Protein AF-A0A815VJC5-F1 (afdb_monomer_lite)

Secondary structure (DSSP, 8-state):
--------------------SS-TTHHHHHHHHHHHHHTHHHHHHHHH-GGGS-HHHHTTTSS-PPPP--SSTTPPPHHHHHHHHHHHHHHHHHHHHT--SHHHHHHHTS--

Foldseek 3Di:
DDDDDDDDDDDDDDDDDDDDPDDPPDVVVVVVVVLCVVLVVVLLCCLQPVVPPDPLQSPPHPDDHRDDPDPDPPDDDPSRVCSVVNNVVVVVVVCVVPPDPPVVVVVVPDDD

Radius of gyration: 31.13 Å; chains: 1; bounding box: 94×44×83 Å

pLDDT: mean 72.98, std 18.29, range [40.56, 97.75]

Organism: NCBI:txid433720

InterPro domains:
  IPR013284 Beta-catenin [PTHR45976] (31-112)

Structure (mmCIF, N/CA/C/O backbone):
data_AF-A0A815VJC5-F1
#
_entry.id   AF-A0A815VJC5-F1
#
loop_
_atom_site.group_PDB
_atom_site.id
_atom_site.type_symbol
_atom_site.label_atom_id
_atom_site.label_alt_id
_atom_site.label_comp_id
_atom_site.label_asym_id
_atom_site.label_entity_id
_atom_site.label_seq_id
_atom_site.pdbx_PDB_ins_code
_atom_site.Cartn_x
_atom_site.Cartn_y
_atom_site.Cartn_z
_atom_site.occupancy
_atom_site.B_iso_or_equiv
_atom_site.auth_seq_id
_atom_site.auth_comp_id
_atom_site.auth_asym_id
_atom_site.auth_atom_id
_atom_site.pdbx_PDB_model_num
ATOM 1 N N . MET A 1 1 ? 63.792 -26.373 -35.753 1.00 47.91 1 MET A N 1
ATOM 2 C CA . MET A 1 1 ? 62.964 -25.593 -36.697 1.00 47.91 1 MET A CA 1
ATOM 3 C C . MET A 1 1 ? 62.072 -26.577 -37.430 1.00 47.91 1 MET A C 1
ATOM 5 O O . MET A 1 1 ? 62.581 -27.315 -38.258 1.00 47.91 1 MET A O 1
ATOM 9 N N . SER A 1 2 ? 60.802 -26.684 -37.035 1.00 40.56 2 SER A N 1
ATOM 10 C CA . SER A 1 2 ? 59.856 -27.647 -37.611 1.00 40.56 2 SER A CA 1
ATOM 11 C C . SER A 1 2 ? 58.631 -26.877 -38.089 1.00 40.56 2 SER A C 1
ATOM 13 O O . SER A 1 2 ? 57.938 -26.261 -37.282 1.00 40.56 2 SER A O 1
ATOM 15 N N . THR A 1 3 ? 58.435 -26.842 -39.403 1.00 50.69 3 THR A N 1
ATOM 16 C CA . THR A 1 3 ? 57.371 -26.095 -40.076 1.00 50.69 3 THR A CA 1
ATOM 17 C C . THR A 1 3 ? 56.301 -27.086 -40.511 1.00 50.69 3 THR A C 1
ATOM 19 O O . THR A 1 3 ? 56.561 -27.901 -41.392 1.00 50.69 3 THR A O 1
ATOM 22 N N . THR A 1 4 ? 55.094 -26.992 -39.951 1.00 60.16 4 THR A N 1
ATOM 23 C CA . THR A 1 4 ? 53.922 -27.706 -40.480 1.00 60.16 4 THR A CA 1
ATOM 24 C C . THR A 1 4 ? 52.852 -26.693 -40.860 1.00 60.16 4 THR A C 1
ATOM 26 O O . THR A 1 4 ? 52.215 -26.069 -40.016 1.00 60.16 4 THR A O 1
ATOM 29 N N . ILE A 1 5 ? 52.693 -26.528 -42.171 1.00 53.06 5 ILE A N 1
ATOM 30 C CA . ILE A 1 5 ? 51.677 -25.714 -42.837 1.00 53.06 5 ILE A CA 1
ATOM 31 C C . ILE A 1 5 ? 50.360 -26.501 -42.809 1.00 53.06 5 ILE A C 1
ATOM 33 O O . ILE A 1 5 ? 50.290 -27.583 -43.385 1.00 53.06 5 ILE A O 1
ATOM 37 N N . THR A 1 6 ? 49.312 -25.965 -42.177 1.00 61.50 6 THR A N 1
ATOM 38 C CA . THR A 1 6 ? 47.949 -26.521 -42.274 1.00 61.50 6 THR A CA 1
ATOM 39 C C . THR A 1 6 ? 47.100 -25.621 -43.166 1.00 61.50 6 THR A C 1
ATOM 41 O O . THR A 1 6 ? 46.887 -24.446 -42.875 1.00 61.50 6 THR A O 1
ATOM 44 N N . SER A 1 7 ? 46.671 -26.183 -44.295 1.00 49.50 7 SER A N 1
ATOM 45 C CA . SER A 1 7 ? 45.954 -25.510 -45.375 1.00 49.50 7 SER A CA 1
ATOM 46 C C . SER A 1 7 ? 44.436 -25.499 -45.150 1.00 49.50 7 SER A C 1
ATOM 48 O O . SER A 1 7 ? 43.852 -26.486 -44.715 1.00 49.50 7 SER A O 1
ATOM 50 N N . ARG A 1 8 ? 43.839 -24.348 -45.484 1.00 54.75 8 ARG A N 1
ATOM 51 C CA . ARG A 1 8 ? 42.437 -24.020 -45.813 1.00 54.75 8 ARG A CA 1
ATOM 52 C C . ARG A 1 8 ? 41.367 -25.123 -45.714 1.00 54.75 8 ARG A C 1
ATOM 54 O O . ARG A 1 8 ? 41.370 -26.082 -46.480 1.00 54.75 8 ARG A O 1
ATOM 61 N N . ARG A 1 9 ? 40.298 -24.808 -44.971 1.00 58.41 9 ARG A N 1
ATOM 62 C CA . ARG A 1 9 ? 38.928 -25.274 -45.242 1.00 58.41 9 ARG A CA 1
ATOM 63 C C . ARG A 1 9 ? 37.974 -24.079 -45.200 1.00 58.41 9 ARG A C 1
ATOM 65 O O . ARG A 1 9 ? 37.626 -23.603 -44.127 1.00 58.41 9 ARG A O 1
ATOM 72 N N . ALA A 1 10 ? 37.578 -23.589 -46.374 1.00 55.09 10 ALA A N 1
ATOM 73 C CA . ALA A 1 10 ? 36.406 -22.732 -46.513 1.00 55.09 10 ALA A CA 1
ATOM 74 C C . ALA A 1 10 ? 35.177 -23.644 -46.451 1.00 55.09 10 ALA A C 1
ATOM 76 O O . ALA A 1 10 ? 35.024 -24.536 -47.286 1.00 55.09 10 ALA A O 1
ATOM 77 N N . HIS A 1 11 ? 34.356 -23.470 -45.419 1.00 45.22 11 HIS A N 1
ATOM 78 C CA . HIS A 1 11 ? 33.096 -24.185 -45.252 1.00 45.22 11 HIS A CA 1
ATOM 79 C C . HIS A 1 11 ? 31.968 -23.175 -45.411 1.00 45.22 11 HIS A C 1
ATOM 81 O O . HIS A 1 11 ? 31.911 -22.179 -44.693 1.00 45.22 11 HIS A O 1
ATOM 87 N N . ALA A 1 12 ? 31.128 -23.414 -46.412 1.00 56.94 12 ALA A N 1
ATOM 88 C CA . ALA A 1 12 ? 29.950 -22.623 -46.699 1.00 56.94 12 ALA A CA 1
ATOM 89 C C . ALA A 1 12 ? 28.874 -22.899 -45.632 1.00 56.94 12 ALA A C 1
ATOM 91 O O . ALA A 1 12 ? 28.336 -24.002 -45.528 1.00 56.94 12 ALA A O 1
ATOM 92 N N . HIS A 1 13 ? 28.552 -21.873 -44.854 1.00 45.62 13 HIS A N 1
ATOM 93 C CA . HIS A 1 13 ? 27.281 -21.697 -44.151 1.00 45.62 13 HIS A CA 1
ATOM 94 C C . HIS A 1 13 ? 26.662 -20.428 -44.754 1.00 45.62 13 HIS A C 1
ATOM 96 O O . HIS A 1 13 ? 27.372 -19.448 -44.943 1.00 45.62 13 HIS A O 1
ATOM 102 N N . GLY A 1 14 ? 25.409 -20.386 -45.196 1.00 42.31 14 GLY A N 1
ATOM 103 C CA . GLY A 1 14 ? 24.231 -21.043 -44.641 1.00 42.31 14 GLY A CA 1
ATOM 104 C C . GLY A 1 14 ? 23.365 -19.965 -43.981 1.00 42.31 14 GLY A C 1
ATOM 105 O O . GLY A 1 14 ? 23.874 -19.204 -43.169 1.00 42.31 14 GLY A O 1
ATOM 106 N N . GLY A 1 15 ? 22.075 -19.924 -44.326 1.00 42.34 15 GLY A N 1
ATOM 107 C CA . GLY A 1 15 ? 21.061 -19.049 -43.716 1.00 42.34 15 GLY A CA 1
ATOM 108 C C . GLY A 1 15 ? 20.749 -17.839 -44.595 1.00 42.34 15 GLY A C 1
ATOM 109 O O . GLY A 1 15 ? 21.643 -17.080 -44.937 1.00 42.34 15 GLY A O 1
ATOM 110 N N . GLY A 1 16 ? 19.532 -17.672 -45.112 1.00 42.19 16 GLY A N 1
ATOM 111 C CA . GLY A 1 16 ? 18.271 -17.623 -44.359 1.00 42.19 16 GLY A CA 1
ATOM 112 C C . GLY A 1 16 ? 17.930 -16.132 -44.238 1.00 42.19 16 GLY A C 1
ATOM 113 O O . GLY A 1 16 ? 18.734 -15.371 -43.730 1.00 42.19 16 GLY A O 1
ATOM 114 N N . GLY A 1 17 ? 16.874 -15.601 -44.844 1.00 43.59 17 GLY A N 1
ATOM 115 C CA . GLY A 1 17 ? 15.500 -16.056 -44.720 1.00 43.59 17 GLY A CA 1
ATOM 116 C C . GLY A 1 17 ? 14.813 -15.180 -43.671 1.00 43.59 17 GLY A C 1
ATOM 117 O O . GLY A 1 17 ? 15.236 -15.177 -42.525 1.00 43.59 17 GLY A O 1
ATOM 118 N N . GLY A 1 18 ? 13.744 -14.491 -44.074 1.00 47.00 18 GLY A N 1
ATOM 119 C CA . GLY A 1 18 ? 12.713 -13.994 -43.161 1.00 47.00 18 GLY A CA 1
ATOM 120 C C . GLY A 1 18 ? 12.928 -12.583 -42.619 1.00 47.00 18 GLY A C 1
ATOM 121 O O . GLY A 1 18 ? 13.865 -12.321 -41.876 1.00 47.00 18 GLY A O 1
ATOM 122 N N . GLY A 1 19 ? 12.009 -11.685 -42.976 1.00 55.78 19 GLY A N 1
ATOM 123 C CA . GLY A 1 19 ? 11.901 -10.360 -42.378 1.00 55.78 19 GLY A CA 1
ATOM 124 C C . GLY A 1 19 ? 11.559 -10.412 -40.889 1.00 55.78 19 GLY A C 1
ATOM 125 O O . GLY A 1 19 ? 10.873 -11.319 -40.417 1.00 55.78 19 GLY A O 1
ATOM 126 N N . CYS A 1 20 ? 12.022 -9.408 -40.153 1.00 56.38 20 CYS A N 1
ATOM 127 C CA . CYS A 1 20 ? 11.703 -9.228 -38.743 1.00 56.38 20 CYS A CA 1
ATOM 128 C C . CYS A 1 20 ? 11.733 -7.743 -38.346 1.00 56.38 20 CYS A C 1
ATOM 130 O O . CYS A 1 20 ? 12.419 -7.357 -37.411 1.00 56.38 20 CYS A O 1
ATOM 132 N N . ASP A 1 21 ? 10.924 -6.913 -39.007 1.00 55.66 21 ASP A N 1
ATOM 133 C CA . ASP A 1 21 ? 10.736 -5.495 -38.642 1.00 55.66 21 ASP A CA 1
ATOM 134 C C . ASP A 1 21 ? 9.587 -5.255 -37.629 1.00 55.66 21 ASP A C 1
ATOM 136 O O . ASP A 1 21 ? 9.037 -4.161 -37.556 1.00 55.66 21 ASP A O 1
ATOM 140 N N . GLY A 1 22 ? 9.186 -6.258 -36.830 1.00 53.31 22 GLY A N 1
ATOM 141 C CA . GLY A 1 22 ? 7.990 -6.149 -35.967 1.00 53.31 22 GLY A CA 1
ATOM 142 C C . GLY A 1 22 ? 8.083 -6.641 -34.518 1.00 53.31 22 GLY A C 1
ATOM 143 O O . GLY A 1 22 ? 7.207 -6.315 -33.724 1.00 53.31 22 GLY A O 1
ATOM 144 N N . TYR A 1 23 ? 9.113 -7.398 -34.127 1.00 57.25 23 TYR A N 1
ATOM 145 C CA . TYR A 1 23 ? 9.105 -8.127 -32.841 1.00 57.25 23 TYR A CA 1
ATOM 146 C C . TYR A 1 23 ? 9.879 -7.453 -31.698 1.00 57.25 23 TYR A C 1
ATOM 148 O O . TYR A 1 23 ? 9.858 -7.933 -30.571 1.00 57.25 23 TYR A O 1
ATOM 156 N N . LEU A 1 24 ? 10.510 -6.299 -31.937 1.00 58.16 24 LEU A N 1
ATOM 157 C CA . LEU A 1 24 ? 11.302 -5.589 -30.921 1.00 58.16 24 LEU A CA 1
ATOM 158 C C . LEU A 1 24 ? 10.469 -4.991 -29.767 1.00 58.16 24 LEU A C 1
ATOM 160 O O . LEU A 1 24 ? 11.048 -4.563 -28.773 1.00 58.16 24 LEU A O 1
ATOM 164 N N . GLY A 1 25 ? 9.135 -4.958 -29.856 1.00 65.50 25 GLY A N 1
ATOM 165 C CA . GLY A 1 25 ? 8.279 -4.337 -28.837 1.00 65.50 25 GLY A CA 1
ATOM 166 C C . GLY A 1 25 ? 7.731 -5.288 -27.771 1.00 65.50 25 GLY A C 1
ATOM 167 O O . GLY A 1 25 ? 7.613 -4.901 -26.613 1.00 65.50 25 GLY A O 1
ATOM 168 N N . GLN A 1 26 ? 7.3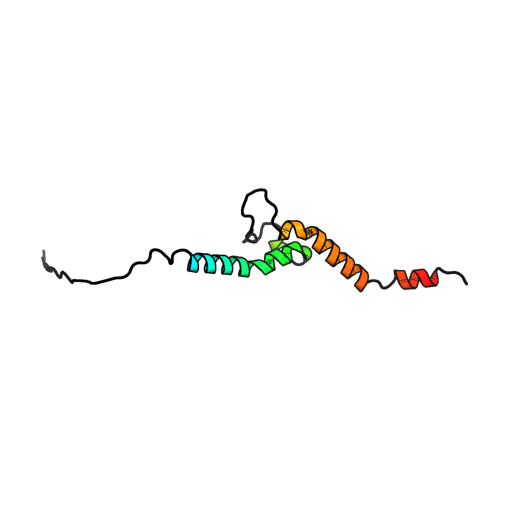86 -6.524 -28.130 1.00 76.88 26 GLN A N 1
ATOM 169 C CA . GLN A 1 26 ? 6.505 -7.332 -27.282 1.00 76.88 26 GLN A CA 1
ATOM 170 C C . GLN A 1 26 ? 7.233 -7.981 -26.100 1.00 76.88 26 GLN A C 1
ATOM 172 O O . GLN A 1 26 ? 6.775 -7.859 -24.965 1.00 76.88 26 GLN A O 1
ATOM 177 N N . ASP A 1 27 ? 8.408 -8.564 -26.338 1.00 81.31 27 ASP A N 1
ATOM 178 C CA . ASP A 1 27 ? 9.206 -9.196 -25.279 1.00 81.31 27 ASP A CA 1
ATOM 179 C C . ASP A 1 27 ? 9.736 -8.170 -24.262 1.00 81.31 27 ASP A C 1
ATOM 181 O O . ASP A 1 27 ? 9.780 -8.428 -23.058 1.00 81.31 27 ASP A O 1
ATOM 185 N N . GLN A 1 28 ? 10.082 -6.961 -24.724 1.00 83.31 28 GLN A N 1
ATOM 186 C CA . GLN A 1 28 ? 10.516 -5.870 -23.844 1.00 83.31 28 GLN A CA 1
ATOM 187 C C . GLN A 1 28 ? 9.370 -5.351 -22.963 1.00 83.31 28 GLN A C 1
ATOM 189 O O . GLN A 1 28 ? 9.576 -5.089 -21.775 1.00 83.31 28 GLN A O 1
ATOM 194 N N . ILE A 1 29 ? 8.158 -5.236 -23.516 1.00 85.69 29 ILE A N 1
ATOM 195 C CA . ILE A 1 29 ? 6.960 -4.845 -22.759 1.00 85.69 29 ILE A CA 1
ATOM 196 C C . ILE A 1 29 ? 6.613 -5.908 -21.711 1.00 85.69 29 ILE A C 1
ATOM 198 O O . ILE A 1 29 ? 6.302 -5.559 -20.571 1.00 85.69 29 ILE A O 1
ATOM 202 N N . GLU A 1 30 ? 6.691 -7.191 -22.065 1.00 89.75 30 GLU A N 1
ATOM 203 C CA . GLU A 1 30 ? 6.423 -8.287 -21.130 1.00 89.75 30 GLU A CA 1
ATOM 204 C C . GLU A 1 30 ? 7.431 -8.287 -19.971 1.00 89.75 30 GLU A C 1
ATOM 206 O O . GLU A 1 30 ? 7.044 -8.316 -18.802 1.00 89.75 30 GLU A O 1
ATOM 211 N N . SER A 1 31 ? 8.724 -8.128 -20.274 1.00 88.12 31 SER A N 1
ATOM 212 C CA . SER A 1 31 ? 9.774 -8.021 -19.255 1.00 88.12 31 SER A CA 1
ATOM 213 C C . SER A 1 31 ? 9.564 -6.824 -18.318 1.00 88.12 31 SER A C 1
ATOM 215 O O . SER A 1 31 ? 9.722 -6.948 -17.100 1.00 88.12 31 SER A O 1
ATOM 217 N N . ALA A 1 32 ? 9.189 -5.660 -18.859 1.00 86.12 32 ALA A N 1
ATOM 218 C CA . ALA A 1 32 ? 8.911 -4.472 -18.054 1.00 86.12 32 ALA A CA 1
ATOM 219 C C . ALA A 1 32 ? 7.685 -4.675 -17.146 1.00 86.12 32 ALA A C 1
ATOM 221 O O . ALA A 1 32 ? 7.722 -4.344 -15.957 1.00 86.12 32 ALA A O 1
ATOM 222 N N . ASN A 1 33 ? 6.614 -5.278 -17.670 1.00 88.62 33 ASN A N 1
ATOM 223 C CA . ASN A 1 33 ? 5.431 -5.622 -16.883 1.00 88.62 33 ASN A CA 1
ATOM 224 C C . ASN A 1 33 ? 5.754 -6.618 -15.765 1.00 88.62 33 ASN A C 1
ATOM 226 O O . ASN A 1 33 ? 5.295 -6.432 -14.634 1.00 88.62 33 ASN A O 1
ATOM 230 N N . ALA A 1 34 ? 6.579 -7.630 -16.040 1.00 90.25 34 ALA A N 1
ATOM 231 C CA . ALA A 1 34 ? 7.023 -8.593 -15.038 1.00 90.25 34 ALA A CA 1
ATOM 232 C C . ALA A 1 34 ? 7.763 -7.904 -13.874 1.00 90.25 34 ALA A C 1
ATOM 234 O O . ALA A 1 34 ? 7.460 -8.168 -12.707 1.00 90.25 34 ALA A O 1
ATOM 235 N N . GLN A 1 35 ? 8.656 -6.952 -14.170 1.00 88.25 35 GLN A N 1
ATOM 236 C CA . GLN A 1 35 ? 9.371 -6.166 -13.157 1.00 88.25 35 GLN A CA 1
ATOM 237 C C . GLN A 1 35 ? 8.439 -5.244 -12.348 1.00 88.25 35 GLN A C 1
ATOM 239 O O . GLN A 1 35 ? 8.590 -5.085 -11.131 1.00 88.25 35 GLN A O 1
ATOM 244 N N . LEU A 1 36 ? 7.447 -4.629 -12.996 1.00 89.00 36 LEU A N 1
ATOM 245 C CA . LEU A 1 36 ? 6.462 -3.801 -12.300 1.00 89.00 36 LEU A CA 1
ATOM 246 C C . LEU A 1 36 ? 5.554 -4.635 -11.399 1.00 89.00 36 LEU A C 1
ATOM 248 O O . LEU A 1 36 ? 5.208 -4.190 -10.302 1.00 89.00 36 LEU A O 1
ATOM 252 N N . ASN A 1 37 ? 5.180 -5.833 -11.839 1.00 91.38 37 ASN A N 1
ATOM 253 C CA . ASN A 1 37 ? 4.351 -6.746 -11.066 1.00 91.38 37 ASN A CA 1
ATOM 254 C C . ASN A 1 37 ? 5.096 -7.299 -9.852 1.00 91.38 37 ASN A C 1
ATOM 256 O O . ASN A 1 37 ? 4.524 -7.292 -8.761 1.00 91.38 37 ASN A O 1
ATOM 260 N N . SER A 1 38 ? 6.369 -7.677 -10.000 1.00 92.31 38 SER A N 1
ATOM 261 C CA . SER A 1 38 ? 7.174 -8.206 -8.889 1.00 92.31 38 SER A CA 1
ATOM 262 C C . SER A 1 38 ? 7.323 -7.210 -7.731 1.00 92.31 38 SER A C 1
ATOM 264 O O . SER A 1 38 ? 7.366 -7.602 -6.569 1.00 92.31 38 SER A O 1
ATOM 266 N N . THR A 1 39 ? 7.311 -5.909 -8.032 1.00 90.38 39 THR A N 1
ATOM 267 C CA . THR A 1 39 ? 7.498 -4.816 -7.057 1.00 90.38 39 THR A CA 1
ATOM 268 C C . THR A 1 39 ? 6.191 -4.113 -6.660 1.00 90.38 39 THR A C 1
ATOM 270 O O . THR A 1 39 ? 6.187 -3.204 -5.827 1.00 90.38 39 THR A O 1
ATOM 273 N N . ARG A 1 40 ? 5.045 -4.530 -7.219 1.00 91.94 40 ARG A N 1
ATOM 274 C CA . ARG A 1 40 ? 3.732 -3.907 -6.967 1.00 91.94 40 ARG A CA 1
ATOM 275 C C . ARG A 1 40 ? 3.323 -3.999 -5.501 1.00 91.94 40 ARG A C 1
ATOM 277 O O . ARG A 1 40 ? 2.917 -2.996 -4.922 1.00 91.94 40 ARG A O 1
ATOM 284 N N . ALA A 1 41 ? 3.441 -5.186 -4.909 1.00 90.44 41 ALA A N 1
ATOM 285 C CA . ALA A 1 41 ? 3.055 -5.415 -3.519 1.00 90.44 41 ALA A CA 1
ATOM 286 C C . ALA A 1 41 ? 3.896 -4.574 -2.549 1.00 90.44 41 ALA A C 1
ATOM 288 O O . ALA A 1 41 ? 3.348 -4.007 -1.610 1.00 90.44 41 ALA A O 1
ATOM 289 N N . GLN A 1 42 ? 5.199 -4.435 -2.817 1.00 89.81 42 GLN A N 1
ATOM 290 C CA . GLN A 1 42 ? 6.098 -3.587 -2.030 1.00 89.81 42 GLN A CA 1
ATOM 291 C C . GLN A 1 42 ? 5.667 -2.118 -2.089 1.00 89.81 42 GLN A C 1
ATOM 293 O O . GLN A 1 42 ? 5.527 -1.489 -1.044 1.00 89.81 42 GLN A O 1
ATOM 298 N N . ARG A 1 43 ? 5.363 -1.593 -3.288 1.00 89.19 43 ARG A N 1
ATOM 299 C CA . ARG A 1 43 ? 4.859 -0.216 -3.451 1.00 89.19 43 ARG A CA 1
ATOM 300 C C . ARG A 1 43 ? 3.541 0.027 -2.719 1.00 89.19 43 ARG A C 1
ATOM 302 O O . ARG A 1 43 ? 3.393 1.056 -2.073 1.00 89.19 43 ARG A O 1
ATOM 309 N N . ILE A 1 44 ? 2.587 -0.899 -2.832 1.00 90.62 44 ILE A N 1
ATOM 310 C CA . ILE A 1 44 ? 1.276 -0.765 -2.176 1.00 90.62 44 ILE A CA 1
ATOM 311 C C . ILE A 1 44 ? 1.433 -0.848 -0.656 1.00 90.62 44 ILE A C 1
ATOM 313 O O . ILE A 1 44 ? 0.856 -0.036 0.064 1.00 90.62 44 ILE A O 1
ATOM 317 N N . ARG A 1 45 ? 2.242 -1.794 -0.164 1.00 89.44 45 ARG A N 1
ATOM 318 C CA . ARG A 1 45 ? 2.503 -1.953 1.269 1.00 89.44 45 ARG A CA 1
ATOM 319 C C . ARG A 1 45 ? 3.154 -0.708 1.858 1.00 89.44 45 ARG A C 1
ATOM 321 O O . ARG A 1 45 ? 2.649 -0.214 2.852 1.00 89.44 45 ARG A O 1
ATOM 328 N N . ALA A 1 46 ? 4.188 -0.169 1.214 1.00 85.88 46 ALA A N 1
ATOM 329 C CA . ALA A 1 46 ? 4.854 1.048 1.673 1.00 85.88 46 ALA A CA 1
ATOM 330 C C . ALA A 1 46 ? 3.914 2.271 1.717 1.00 85.88 46 ALA A C 1
ATOM 332 O O . ALA A 1 46 ? 4.141 3.185 2.501 1.00 85.88 46 ALA A O 1
ATOM 333 N N . ALA A 1 47 ? 2.857 2.293 0.893 1.00 88.31 47 ALA A N 1
ATOM 334 C CA . ALA A 1 47 ? 1.870 3.370 0.900 1.00 88.31 47 ALA A CA 1
ATOM 335 C C . ALA A 1 47 ? 0.819 3.223 2.017 1.00 88.31 47 ALA A C 1
ATOM 337 O O . ALA A 1 47 ? 0.507 4.196 2.693 1.00 88.31 47 ALA A O 1
ATOM 338 N N . ILE A 1 48 ? 0.266 2.024 2.222 1.00 89.12 48 ILE A N 1
ATOM 339 C CA . ILE A 1 48 ? -0.857 1.815 3.161 1.00 89.12 48 ILE A CA 1
ATOM 340 C C . ILE A 1 48 ? -0.370 1.463 4.575 1.00 89.12 48 ILE A C 1
ATOM 342 O O . ILE A 1 48 ? -1.000 1.827 5.566 1.00 89.12 48 ILE A O 1
ATOM 346 N N . PHE A 1 49 ? 0.751 0.752 4.664 1.00 88.69 49 PHE A N 1
ATOM 347 C CA . PHE A 1 49 ? 1.286 0.154 5.884 1.00 88.69 49 PHE A CA 1
ATOM 348 C C . PHE A 1 49 ? 2.773 0.498 6.059 1.00 88.69 49 PHE A C 1
ATOM 350 O O . PHE A 1 49 ? 3.613 -0.411 6.071 1.00 88.69 49 PHE A O 1
ATOM 357 N N . PRO A 1 50 ? 3.124 1.794 6.160 1.00 81.25 50 PRO A N 1
ATOM 358 C CA . PRO A 1 50 ? 4.513 2.217 6.316 1.00 81.25 50 PRO A CA 1
ATOM 359 C C . PRO A 1 50 ? 5.191 1.551 7.523 1.00 81.25 50 PRO A C 1
ATOM 361 O O . PRO A 1 50 ? 6.374 1.230 7.438 1.00 81.25 50 PRO A O 1
ATOM 364 N N . GLU A 1 51 ? 4.434 1.253 8.584 1.00 80.88 51 GLU A N 1
ATOM 365 C CA . GLU A 1 51 ? 4.912 0.609 9.813 1.00 80.88 51 GLU A CA 1
ATOM 366 C C . GLU A 1 51 ? 5.210 -0.899 9.693 1.00 80.88 51 GLU A C 1
ATOM 368 O O . GLU A 1 51 ? 5.809 -1.475 10.594 1.00 80.88 51 GLU A O 1
ATOM 373 N N . ILE A 1 52 ? 4.784 -1.555 8.606 1.00 74.06 52 ILE A N 1
ATOM 374 C CA . ILE A 1 52 ? 5.015 -2.998 8.356 1.00 74.06 52 ILE A CA 1
ATOM 375 C C . ILE A 1 52 ? 6.149 -3.198 7.340 1.00 74.06 52 ILE A C 1
ATOM 377 O O . ILE A 1 52 ? 6.603 -4.312 7.070 1.00 74.06 52 ILE A O 1
ATOM 381 N N . THR A 1 53 ? 6.604 -2.115 6.720 1.00 64.69 53 THR A N 1
ATOM 382 C CA . THR A 1 53 ? 7.842 -2.121 5.956 1.00 64.69 53 THR A CA 1
ATOM 383 C C . THR A 1 53 ? 8.991 -2.082 6.952 1.00 64.69 53 THR A C 1
ATOM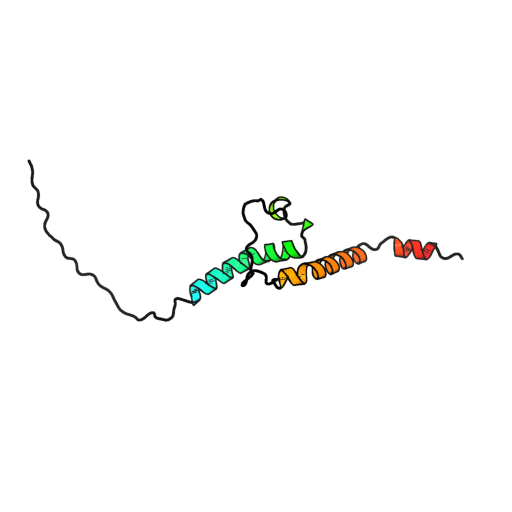 385 O O . THR A 1 53 ? 9.132 -1.072 7.631 1.00 64.69 53 THR A O 1
ATOM 388 N N . ASP A 1 54 ? 9.782 -3.167 7.008 1.00 59.19 54 ASP A N 1
ATOM 389 C CA . ASP A 1 54 ? 11.214 -3.161 7.346 1.00 59.19 54 ASP A CA 1
ATOM 390 C C . ASP A 1 54 ? 11.736 -1.774 7.737 1.00 59.19 54 ASP A C 1
ATOM 392 O O . ASP A 1 54 ? 11.857 -0.989 6.810 1.00 59.19 54 ASP A O 1
ATOM 396 N N . ASP A 1 55 ? 12.117 -1.438 8.979 1.00 53.00 55 ASP A N 1
ATOM 397 C CA . ASP A 1 55 ? 12.886 -0.190 9.265 1.00 53.00 55 ASP A CA 1
ATOM 398 C C . ASP A 1 55 ? 14.147 -0.066 8.374 1.00 53.00 55 ASP A C 1
ATOM 400 O O . ASP A 1 55 ? 14.702 1.004 8.123 1.00 53.00 55 ASP A O 1
ATOM 404 N N . ASN A 1 56 ? 14.549 -1.216 7.838 1.00 47.00 56 ASN A N 1
ATOM 405 C CA . ASN A 1 56 ? 15.510 -1.468 6.779 1.00 47.00 56 ASN A CA 1
ATOM 406 C C . ASN A 1 56 ? 15.104 -0.850 5.405 1.00 47.00 56 ASN A C 1
ATOM 408 O O . ASN A 1 56 ? 15.908 -0.244 4.702 1.00 47.00 56 ASN A O 1
ATOM 412 N N . ILE A 1 57 ? 13.829 -0.995 5.043 1.00 49.56 57 ILE A N 1
ATOM 413 C CA . ILE A 1 57 ? 13.170 -0.622 3.781 1.00 49.56 57 ILE A CA 1
ATOM 414 C C . ILE A 1 57 ? 12.529 0.778 3.864 1.00 49.56 57 ILE A C 1
ATOM 416 O O . ILE A 1 57 ? 12.452 1.479 2.853 1.00 49.56 57 ILE A O 1
ATOM 420 N N . SER A 1 58 ? 12.046 1.181 5.043 1.00 44.62 58 SER A N 1
ATOM 421 C CA . SER A 1 58 ? 11.341 2.448 5.286 1.00 44.62 58 SER A CA 1
ATOM 422 C C . SER A 1 58 ? 12.285 3.621 5.553 1.00 44.62 58 SER A C 1
ATOM 424 O O . SER A 1 58 ? 11.943 4.753 5.207 1.00 44.62 58 SER A O 1
ATOM 426 N N . ASN A 1 59 ? 13.507 3.374 6.035 1.00 43.84 59 ASN A N 1
ATOM 427 C CA . ASN A 1 59 ? 14.610 4.302 5.822 1.00 43.84 59 ASN A CA 1
ATOM 428 C C . ASN A 1 59 ? 15.350 3.872 4.556 1.00 43.84 59 ASN A C 1
ATOM 430 O O . ASN A 1 59 ? 15.643 2.700 4.373 1.00 43.84 59 ASN A O 1
ATOM 434 N N . CYS A 1 60 ? 15.634 4.815 3.668 1.00 50.94 60 CYS A N 1
ATOM 435 C CA . CYS A 1 60 ? 16.220 4.645 2.334 1.00 50.94 60 CYS A CA 1
ATOM 436 C C . CYS A 1 60 ? 17.653 4.039 2.325 1.00 50.94 60 CYS A C 1
ATOM 438 O O . CYS A 1 60 ? 18.533 4.549 1.634 1.00 50.94 60 CYS A O 1
ATOM 440 N N . LEU A 1 61 ? 17.953 3.012 3.126 1.00 44.97 61 LEU A N 1
ATOM 441 C CA . LEU A 1 61 ? 19.313 2.561 3.411 1.00 44.97 61 LEU A CA 1
ATOM 442 C C . LEU A 1 61 ? 19.488 1.048 3.594 1.00 44.97 61 LEU A C 1
ATOM 444 O O . LEU A 1 61 ? 20.601 0.649 3.934 1.00 44.97 61 LEU A O 1
ATOM 448 N N . THR A 1 62 ? 18.515 0.189 3.253 1.00 43.19 62 THR A N 1
ATOM 449 C CA . THR A 1 62 ? 18.849 -1.207 2.904 1.00 43.19 62 THR A CA 1
ATOM 450 C C . THR A 1 62 ? 18.596 -1.553 1.460 1.00 43.19 62 THR A C 1
ATOM 452 O O . THR A 1 62 ? 17.516 -1.959 1.038 1.00 43.19 62 THR A O 1
ATOM 455 N N . SER A 1 63 ? 19.702 -1.413 0.738 1.00 49.91 63 SER A N 1
ATOM 456 C CA . SER A 1 63 ? 20.211 -2.255 -0.344 1.00 49.91 63 SER A CA 1
ATOM 457 C C . SER A 1 63 ? 19.387 -2.410 -1.623 1.00 49.91 63 SER A C 1
ATOM 459 O O . SER A 1 63 ? 19.969 -2.782 -2.639 1.00 49.91 63 SER A O 1
ATOM 461 N N . SER A 1 64 ? 18.101 -2.060 -1.659 1.00 54.78 64 SER A N 1
ATOM 462 C CA . SER A 1 64 ? 17.406 -1.816 -2.923 1.00 54.78 64 SER A CA 1
ATOM 463 C C . SER A 1 64 ? 16.213 -0.872 -2.729 1.00 54.78 64 SER A C 1
ATOM 465 O O . SER A 1 64 ? 15.228 -1.263 -2.101 1.00 54.78 64 SER A O 1
ATOM 467 N N . PRO A 1 65 ? 16.270 0.373 -3.237 1.00 65.62 65 PRO A N 1
ATOM 468 C CA . PRO A 1 65 ? 15.116 1.263 -3.209 1.00 65.62 65 PRO A CA 1
ATOM 469 C C . PRO A 1 65 ? 13.955 0.615 -3.968 1.00 65.62 65 PRO A C 1
ATOM 471 O O . PRO A 1 65 ? 14.156 0.062 -5.052 1.00 65.62 65 PRO A O 1
ATOM 474 N N . ILE A 1 66 ? 12.737 0.697 -3.421 1.00 74.94 66 ILE A N 1
ATOM 475 C CA . ILE A 1 66 ? 11.539 0.225 -4.124 1.00 74.94 66 ILE A CA 1
ATOM 476 C C . ILE A 1 66 ? 11.487 0.941 -5.485 1.00 74.94 66 ILE A C 1
ATOM 478 O O . ILE A 1 66 ? 11.441 2.175 -5.514 1.00 74.94 66 ILE A O 1
ATOM 482 N N . PRO A 1 67 ? 11.480 0.209 -6.615 1.00 79.81 67 PRO A N 1
ATOM 483 C CA . PRO A 1 67 ? 11.484 0.823 -7.934 1.00 79.81 67 PRO A CA 1
ATOM 484 C C . PRO A 1 67 ? 10.291 1.761 -8.113 1.00 79.81 67 PRO A C 1
ATOM 486 O O . PRO A 1 67 ? 9.127 1.355 -7.972 1.00 79.81 67 PRO A O 1
ATOM 489 N N . THR A 1 68 ? 10.590 3.022 -8.426 1.00 80.81 68 THR A N 1
ATOM 490 C CA . THR A 1 68 ? 9.575 4.037 -8.708 1.00 80.81 68 THR A CA 1
ATOM 491 C C . THR A 1 68 ? 8.915 3.782 -10.060 1.00 80.81 68 THR A C 1
ATOM 493 O O . THR A 1 68 ? 9.532 3.288 -10.998 1.00 80.81 68 THR A O 1
ATOM 496 N N . THR A 1 69 ? 7.636 4.141 -10.154 1.00 87.69 69 THR A N 1
ATOM 497 C CA . THR A 1 69 ? 6.862 4.133 -11.410 1.00 87.69 69 THR A CA 1
ATOM 498 C C . THR A 1 69 ? 6.672 5.540 -11.970 1.00 87.69 69 THR A C 1
ATOM 500 O O . THR A 1 69 ? 5.857 5.762 -12.863 1.00 87.69 69 THR A O 1
ATOM 503 N N . GLN A 1 70 ? 7.399 6.515 -11.423 1.00 86.38 70 GLN A N 1
ATOM 504 C CA . GLN A 1 70 ? 7.350 7.893 -11.879 1.00 86.38 70 GLN A CA 1
ATOM 505 C C . GLN A 1 70 ? 7.941 7.996 -13.289 1.00 86.38 70 GLN A C 1
ATOM 507 O O . GLN A 1 70 ? 9.118 7.726 -13.503 1.00 86.38 70 GLN A O 1
ATOM 512 N N . TYR A 1 71 ? 7.109 8.411 -14.242 1.00 84.44 71 TYR A N 1
ATOM 513 C CA . TYR A 1 71 ? 7.517 8.617 -15.631 1.00 84.44 71 TYR A CA 1
ATOM 514 C C . TYR A 1 71 ? 8.263 9.945 -15.835 1.00 84.44 71 TYR A C 1
ATOM 516 O O . TYR A 1 71 ? 9.256 9.999 -16.552 1.00 84.44 71 TYR A O 1
ATOM 524 N N . LEU A 1 72 ? 7.798 11.018 -15.185 1.00 87.56 72 LEU A N 1
ATOM 525 C CA . LEU A 1 72 ? 8.390 12.353 -15.261 1.00 87.56 72 LEU A CA 1
ATOM 526 C C . LEU A 1 72 ? 8.790 12.825 -13.866 1.00 87.56 72 LEU A C 1
ATOM 528 O O . LEU A 1 72 ? 7.975 12.79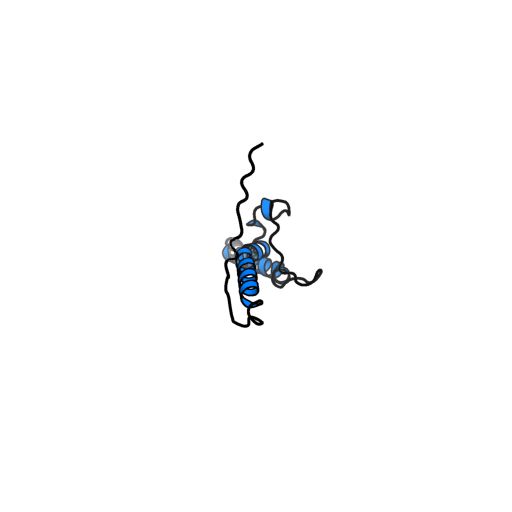0 -12.941 1.00 87.56 72 LEU A O 1
ATOM 532 N N . ASN A 1 73 ? 10.027 13.300 -13.727 1.00 83.12 73 ASN A N 1
ATOM 533 C CA . ASN A 1 73 ? 10.525 13.805 -12.454 1.00 83.12 73 ASN A CA 1
ATOM 534 C C . ASN A 1 73 ? 9.642 14.965 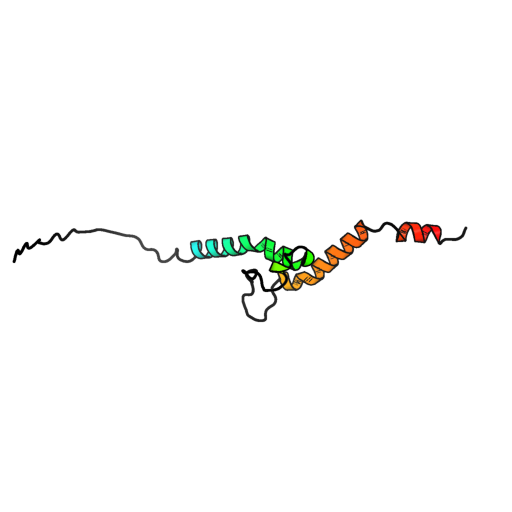-11.950 1.00 83.12 73 ASN A C 1
ATOM 536 O O . ASN A 1 73 ? 9.264 15.851 -12.716 1.00 83.12 73 ASN A O 1
ATOM 540 N N . GLY A 1 74 ? 9.271 14.929 -10.671 1.00 84.19 74 GLY A N 1
ATOM 541 C CA . GLY A 1 74 ? 8.353 15.895 -10.052 1.00 84.19 74 GLY A CA 1
ATOM 542 C C . GLY A 1 74 ? 6.854 15.593 -10.209 1.00 84.19 74 GLY A C 1
ATOM 543 O O . GLY A 1 74 ? 6.045 16.263 -9.572 1.00 84.19 74 GLY A O 1
ATOM 544 N N . GLN A 1 75 ? 6.449 14.582 -10.990 1.00 89.62 75 GLN A N 1
ATOM 545 C CA . GLN A 1 75 ? 5.044 14.152 -11.049 1.00 89.62 75 GLN A CA 1
ATOM 546 C C . GLN A 1 75 ? 4.742 13.077 -10.006 1.00 89.62 75 GLN A C 1
ATOM 548 O O . GLN A 1 75 ? 5.382 12.028 -9.976 1.00 89.62 75 GLN A O 1
ATOM 553 N N . THR A 1 76 ? 3.741 13.301 -9.159 1.00 87.06 76 THR A N 1
ATOM 554 C CA . THR A 1 76 ? 3.321 12.290 -8.183 1.00 87.06 76 THR A CA 1
ATOM 555 C C . THR A 1 76 ? 2.576 11.145 -8.862 1.00 87.06 76 THR A C 1
ATOM 557 O O . THR A 1 76 ? 1.684 11.339 -9.693 1.00 87.06 76 THR A O 1
ATOM 560 N N . THR A 1 77 ? 2.940 9.924 -8.490 1.00 91.00 77 THR A N 1
ATOM 561 C CA . THR A 1 77 ? 2.273 8.700 -8.943 1.00 91.00 77 THR A CA 1
ATOM 562 C C . THR A 1 77 ? 0.902 8.547 -8.281 1.00 91.00 77 THR A C 1
ATOM 564 O O . THR A 1 77 ? 0.640 9.115 -7.220 1.00 91.00 77 THR A O 1
ATOM 567 N N . ALA A 1 78 ? 0.020 7.735 -8.870 1.00 91.69 78 ALA A N 1
ATOM 568 C CA . ALA A 1 78 ? -1.284 7.437 -8.272 1.00 91.69 78 ALA A CA 1
ATOM 569 C C . ALA A 1 78 ? -1.156 6.822 -6.865 1.00 91.69 78 ALA A C 1
AT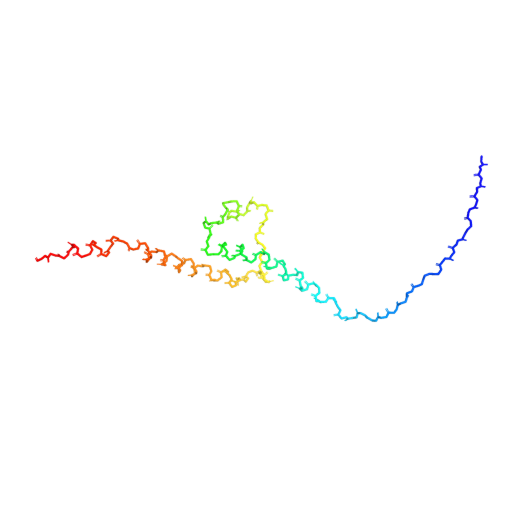OM 571 O O . ALA A 1 78 ? -1.893 7.203 -5.963 1.00 91.69 78 ALA A O 1
ATOM 572 N N . VAL A 1 79 ? -0.172 5.935 -6.658 1.00 89.56 79 VAL A N 1
ATOM 573 C CA . VAL A 1 79 ? 0.114 5.324 -5.346 1.00 89.56 79 VAL A CA 1
ATOM 574 C C . VAL A 1 79 ? 0.488 6.389 -4.311 1.00 89.56 79 VAL A C 1
ATOM 576 O O . VAL A 1 79 ? -0.022 6.361 -3.198 1.00 89.56 79 VAL A O 1
ATOM 579 N N . GLN A 1 80 ? 1.318 7.368 -4.683 1.00 91.00 80 GLN A N 1
ATOM 580 C CA . GLN A 1 80 ? 1.692 8.469 -3.788 1.00 91.00 80 GLN A CA 1
ATOM 581 C C . GLN A 1 80 ? 0.505 9.384 -3.463 1.00 91.00 80 GLN A C 1
ATOM 583 O O . GLN A 1 80 ? 0.335 9.757 -2.309 1.00 91.00 80 GLN A O 1
ATOM 588 N N . LYS A 1 81 ? -0.343 9.711 -4.450 1.00 92.75 81 LYS A N 1
ATOM 589 C CA . LYS A 1 81 ? -1.543 10.545 -4.238 1.00 92.75 81 LYS A CA 1
ATOM 590 C C . LYS A 1 81 ? -2.562 9.895 -3.299 1.00 92.75 81 LYS A C 1
ATOM 592 O O . LYS A 1 81 ? -3.255 10.594 -2.572 1.00 92.75 81 LYS A O 1
ATOM 597 N N . LEU A 1 82 ? -2.669 8.568 -3.335 1.00 93.88 82 LEU A N 1
ATOM 598 C CA . LEU A 1 82 ? -3.627 7.810 -2.527 1.00 93.88 82 LEU A CA 1
ATOM 599 C C . LEU A 1 82 ? -3.076 7.390 -1.160 1.00 93.88 82 LEU A C 1
ATOM 601 O O . LEU A 1 82 ? -3.846 6.943 -0.318 1.00 93.88 82 LEU A O 1
ATOM 605 N N . CYS A 1 83 ? -1.771 7.549 -0.930 1.00 90.81 83 CYS A N 1
ATOM 606 C CA . CYS A 1 83 ? -1.082 7.122 0.286 1.00 90.81 83 CYS A CA 1
ATOM 607 C C . CYS A 1 83 ? -1.778 7.644 1.557 1.00 90.81 83 CYS A C 1
ATOM 609 O O . CYS A 1 83 ? -2.301 6.860 2.345 1.00 90.81 83 CYS A O 1
ATOM 611 N N . GLU A 1 84 ? -1.901 8.963 1.698 1.00 93.31 84 GLU A N 1
ATOM 612 C CA . GLU A 1 84 ? -2.475 9.597 2.892 1.00 93.31 84 GLU A CA 1
ATOM 613 C C . GLU A 1 84 ? -3.941 9.200 3.130 1.00 93.31 84 GLU A C 1
ATOM 615 O O . GLU A 1 84 ? -4.299 8.732 4.209 1.00 93.31 84 GLU A O 1
ATOM 620 N N . SER A 1 85 ? -4.787 9.304 2.100 1.00 95.25 85 SER A N 1
ATOM 621 C CA . SER A 1 85 ? -6.209 8.941 2.215 1.00 95.25 85 SER A CA 1
ATOM 622 C C . SER A 1 85 ? -6.420 7.459 2.547 1.00 95.25 85 SER A C 1
ATOM 624 O O . SER A 1 85 ? -7.336 7.119 3.295 1.00 95.25 85 SER A O 1
ATOM 626 N N . SER A 1 86 ? -5.549 6.572 2.056 1.00 95.94 86 SER A N 1
ATOM 627 C CA . SER A 1 86 ? -5.597 5.144 2.384 1.00 95.94 86 SER A CA 1
ATOM 628 C C . SER A 1 86 ? -5.183 4.841 3.829 1.00 95.94 86 SER A C 1
ATOM 630 O O . SER A 1 86 ? -5.800 3.988 4.468 1.00 95.94 86 SER A O 1
ATOM 632 N N . GLN A 1 87 ? -4.198 5.566 4.369 1.00 94.81 87 GLN A N 1
ATOM 633 C CA . GLN A 1 87 ? -3.787 5.445 5.770 1.00 94.81 87 GLN A CA 1
ATOM 634 C C . GLN A 1 87 ? -4.873 5.963 6.715 1.00 94.81 87 GLN A C 1
ATOM 636 O O . GLN A 1 87 ? -5.180 5.304 7.706 1.00 94.81 87 GLN A O 1
ATOM 641 N N . LEU A 1 88 ? -5.506 7.094 6.379 1.00 95.81 88 LEU A N 1
ATOM 642 C CA . LEU A 1 88 ? -6.650 7.618 7.131 1.00 95.81 88 LEU A CA 1
ATOM 643 C C . LEU A 1 88 ? -7.794 6.603 7.186 1.00 95.81 88 LEU A C 1
ATOM 645 O O . LEU A 1 88 ? -8.329 6.349 8.261 1.00 95.81 88 LEU A O 1
ATOM 649 N N . LEU A 1 89 ? -8.128 5.979 6.051 1.00 97.75 89 LEU A N 1
ATOM 650 C CA . LEU A 1 89 ? -9.158 4.942 6.002 1.00 97.75 89 LEU A CA 1
ATOM 651 C C . LEU A 1 89 ? -8.788 3.729 6.866 1.00 97.75 89 LEU A C 1
ATOM 653 O O . LEU A 1 89 ? -9.614 3.259 7.643 1.00 97.75 89 LEU A O 1
ATOM 657 N N . LYS A 1 90 ? -7.552 3.234 6.755 1.00 94.69 90 LYS A N 1
ATOM 658 C CA . LYS A 1 90 ? -7.046 2.125 7.574 1.00 94.69 90 LYS A CA 1
ATOM 659 C C . LYS A 1 90 ? -7.172 2.438 9.070 1.00 94.69 90 LYS A C 1
ATOM 661 O O . LYS A 1 90 ? -7.668 1.594 9.814 1.00 94.69 90 LYS A O 1
ATOM 666 N N . ASN A 1 91 ? -6.744 3.625 9.498 1.00 94.75 91 ASN A N 1
ATOM 667 C CA . ASN A 1 91 ? -6.788 4.030 10.903 1.00 94.75 91 ASN A CA 1
ATOM 668 C C . ASN A 1 91 ? -8.232 4.170 11.395 1.00 94.75 91 ASN A C 1
ATOM 670 O O . ASN A 1 91 ? -8.586 3.544 12.385 1.00 94.75 91 ASN A O 1
ATOM 674 N N . ALA A 1 92 ? -9.094 4.871 10.652 1.00 95.62 92 ALA A N 1
ATOM 675 C CA . ALA A 1 92 ? -10.501 5.029 11.018 1.00 95.62 92 ALA A CA 1
ATOM 676 C C . ALA A 1 92 ? -11.225 3.677 11.158 1.00 95.62 92 ALA A C 1
ATOM 678 O O . ALA A 1 92 ? -12.011 3.473 12.080 1.00 95.62 92 ALA A O 1
ATOM 679 N N . VAL A 1 93 ? -10.942 2.727 10.261 1.00 95.75 93 VAL A N 1
ATOM 680 C CA . VAL A 1 93 ? -11.484 1.364 10.353 1.00 95.75 93 VAL A CA 1
ATOM 681 C C . VAL A 1 93 ? -10.956 0.644 11.595 1.00 95.75 93 VAL A C 1
ATOM 683 O O . VAL A 1 93 ? -11.731 -0.024 12.277 1.00 95.75 93 VAL A O 1
ATOM 686 N N . ALA A 1 94 ? -9.667 0.785 11.914 1.00 92.19 94 ALA A N 1
ATOM 687 C CA . ALA A 1 94 ? -9.092 0.215 13.128 1.00 92.19 94 ALA A CA 1
ATOM 688 C C . ALA A 1 94 ? -9.718 0.811 14.399 1.00 92.19 94 ALA A C 1
ATOM 690 O O . ALA A 1 94 ? -10.027 0.053 15.318 1.00 92.19 94 ALA A O 1
ATOM 691 N N . ASP A 1 95 ? -9.957 2.122 14.435 1.00 91.88 95 ASP A N 1
ATOM 692 C CA . ASP A 1 95 ? -10.591 2.806 15.566 1.00 91.88 95 ASP A CA 1
ATOM 693 C C . ASP A 1 95 ? -12.014 2.283 15.797 1.00 91.88 95 ASP A C 1
ATOM 695 O O . ASP A 1 95 ? -12.377 1.952 16.922 1.00 91.88 95 ASP A O 1
ATOM 699 N N . ILE A 1 96 ? -12.796 2.112 14.724 1.00 91.94 96 ILE A N 1
ATOM 700 C CA . ILE A 1 96 ? -14.155 1.549 14.795 1.00 91.94 96 ILE A CA 1
ATOM 701 C C . ILE A 1 96 ? -14.135 0.092 15.270 1.00 91.94 96 ILE A C 1
ATOM 703 O O . ILE A 1 96 ? -14.939 -0.288 16.117 1.00 91.94 96 ILE A O 1
ATOM 707 N N . ILE A 1 97 ? -13.234 -0.740 14.736 1.00 90.81 97 ILE A N 1
ATOM 708 C CA . ILE A 1 97 ? -13.131 -2.158 15.126 1.00 90.81 97 ILE A CA 1
ATOM 709 C C . ILE A 1 97 ? -12.767 -2.293 16.610 1.00 90.81 97 ILE A C 1
ATOM 711 O O . ILE A 1 97 ? -13.270 -3.188 17.291 1.00 90.81 97 ILE A O 1
ATOM 715 N N . ASN A 1 98 ? -11.892 -1.416 17.103 1.00 86.44 98 ASN A N 1
ATOM 716 C CA . ASN A 1 98 ? -11.413 -1.435 18.483 1.00 86.44 98 ASN A CA 1
ATOM 717 C C . ASN A 1 98 ? -12.265 -0.589 19.435 1.00 86.44 98 ASN A C 1
ATOM 719 O O . ASN A 1 98 ? -11.916 -0.453 20.608 1.00 86.44 98 ASN A O 1
ATOM 723 N N . TYR A 1 99 ? -13.381 -0.041 18.963 1.00 85.12 99 TYR A N 1
ATOM 724 C CA . TYR A 1 99 ? -14.269 0.775 19.770 1.00 85.12 99 TYR A CA 1
ATOM 725 C C . TYR A 1 99 ? -14.941 -0.087 20.851 1.00 85.12 99 TYR A C 1
ATOM 727 O O . TYR A 1 99 ? -15.886 -0.824 20.567 1.00 85.12 99 TYR A O 1
ATOM 735 N N . LYS A 1 100 ? -14.413 -0.048 22.084 1.00 70.00 100 LYS A N 1
ATOM 736 C CA . LYS A 1 100 ? -14.924 -0.844 23.217 1.00 70.00 100 LYS A CA 1
ATOM 737 C C . LYS A 1 100 ? -15.333 -0.049 24.459 1.00 70.00 100 LYS A C 1
ATOM 739 O O . LYS A 1 100 ? -16.306 -0.445 25.080 1.00 70.00 100 LYS A O 1
ATOM 744 N N . ASP A 1 101 ? -14.684 1.069 24.788 1.00 62.84 101 ASP A N 1
ATOM 745 C CA . ASP A 1 101 ? -14.932 1.763 26.067 1.00 62.84 101 ASP A CA 1
ATOM 746 C C . ASP A 1 101 ? -15.828 3.015 25.967 1.00 62.84 101 ASP A C 1
ATOM 748 O O . ASP A 1 101 ? -16.662 3.233 26.841 1.00 62.84 101 ASP A O 1
ATOM 752 N N . ASP A 1 102 ? -15.752 3.826 24.906 1.00 59.75 102 ASP 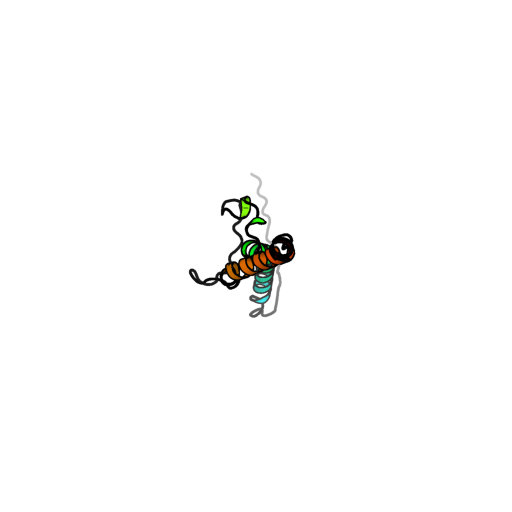A N 1
ATOM 753 C CA . ASP A 1 102 ? -16.526 5.084 24.837 1.00 59.75 102 ASP A CA 1
ATOM 754 C C . ASP A 1 102 ? -18.048 4.871 24.676 1.00 59.75 102 ASP A C 1
ATOM 756 O O . ASP A 1 102 ? -18.837 5.723 25.092 1.00 59.75 102 ASP A O 1
ATOM 760 N N . ALA A 1 103 ? -18.484 3.728 24.131 1.00 59.28 103 ALA A N 1
ATOM 761 C CA . ALA A 1 103 ? -19.904 3.354 24.087 1.00 59.28 103 ALA A CA 1
ATOM 762 C C . ALA A 1 103 ? -20.462 3.042 25.485 1.00 59.28 103 ALA A C 1
ATOM 764 O O . ALA A 1 103 ? -21.519 3.551 25.853 1.00 59.28 103 ALA A O 1
ATOM 765 N N . GLU A 1 104 ? -19.742 2.239 26.275 1.00 56.91 104 GLU A N 1
ATOM 766 C CA . GLU A 1 104 ? -20.190 1.802 27.605 1.00 56.91 104 GLU A CA 1
ATOM 767 C C . GLU A 1 104 ? -19.979 2.885 28.686 1.00 56.91 104 GLU A C 1
ATOM 769 O O . GLU A 1 104 ? -20.788 3.008 29.610 1.00 56.91 104 GLU A O 1
ATOM 774 N N . ILE A 1 105 ? -18.936 3.723 28.572 1.00 58.28 105 ILE A N 1
ATOM 775 C CA . ILE A 1 105 ? -18.704 4.876 29.466 1.00 58.28 105 ILE A CA 1
ATOM 776 C C . ILE A 1 105 ? -19.792 5.947 29.280 1.00 58.28 105 ILE A C 1
ATOM 778 O O . ILE A 1 105 ? -20.252 6.520 30.270 1.00 58.28 105 ILE A O 1
ATOM 782 N N . THR A 1 106 ? -20.243 6.196 28.043 1.00 59.56 106 THR A N 1
ATOM 783 C CA . THR A 1 106 ? -21.321 7.164 27.760 1.00 59.56 106 THR A CA 1
ATOM 784 C C . THR A 1 106 ? -22.658 6.718 28.363 1.00 59.56 106 THR A C 1
ATOM 786 O O . THR A 1 106 ? -23.394 7.548 28.894 1.00 59.56 106 THR A O 1
ATOM 789 N N . GLU A 1 107 ? -22.954 5.415 28.352 1.00 58.78 107 GLU A N 1
ATOM 790 C CA . GLU A 1 107 ? -24.189 4.863 28.927 1.00 58.78 107 GLU A CA 1
ATOM 791 C C . GLU A 1 107 ? -24.217 4.959 30.465 1.00 58.78 107 GLU A C 1
ATOM 793 O O . GLU A 1 107 ? -25.246 5.298 31.043 1.00 58.78 107 GLU A O 1
ATOM 798 N N . LYS A 1 108 ? -23.076 4.767 31.144 1.00 59.06 108 LYS A N 1
ATOM 799 C CA . LYS A 1 108 ? -22.959 4.938 32.609 1.00 59.06 108 LYS A CA 1
ATOM 800 C C . LYS A 1 108 ? -22.909 6.392 33.091 1.00 59.06 108 LYS A C 1
ATOM 802 O O . LYS A 1 108 ? -23.041 6.627 34.291 1.00 59.06 108 LYS A O 1
ATOM 807 N N . ALA A 1 109 ? -22.683 7.356 32.199 1.00 61.69 109 ALA A N 1
ATOM 808 C CA . ALA A 1 109 ? -22.628 8.781 32.534 1.00 61.69 109 ALA A CA 1
ATOM 809 C C . ALA A 1 109 ? -24.009 9.468 32.527 1.00 61.69 109 ALA A C 1
ATOM 811 O O . ALA A 1 109 ? -24.103 10.637 32.906 1.00 61.69 109 ALA A O 1
ATOM 812 N N . LEU A 1 110 ? -25.072 8.764 32.115 1.00 58.38 110 LEU A N 1
ATOM 813 C CA . LEU A 1 110 ? -26.453 9.218 32.268 1.00 58.38 110 LEU A CA 1
ATOM 814 C C . LEU A 1 110 ? -26.911 8.956 33.717 1.00 58.38 110 LEU A C 1
ATOM 816 O O . LEU A 1 110 ? -26.982 7.795 34.118 1.00 58.38 110 LEU A O 1
ATOM 820 N N . PRO A 1 111 ? -27.193 9.995 34.526 1.00 67.94 111 PRO A N 1
ATOM 821 C CA . PRO A 1 111 ? -27.806 9.796 35.836 1.00 67.94 111 PRO A CA 1
ATOM 822 C C . PRO A 1 111 ? -29.242 9.267 35.673 1.00 67.94 111 PRO A C 1
ATOM 824 O O . PRO A 1 111 ? -29.956 9.729 34.780 1.00 67.94 111 PRO A O 1
ATOM 827 N N . GLU A 1 112 ? -29.647 8.318 36.530 1.00 61.69 112 GLU A N 1
ATOM 828 C CA . GLU A 1 112 ? -31.071 7.982 36.739 1.00 61.69 112 GLU A CA 1
ATOM 829 C C . GLU A 1 112 ? -31.875 9.190 37.242 1.00 61.69 112 GLU A C 1
ATOM 831 O O . GLU A 1 112 ? -31.334 9.976 38.059 1.00 61.69 112 GLU A O 1
#

Sequence (112 aa):
MSTTITSRRAHAHGGGGGGCDGYLGQDQIESANAQLNSTRAQRIRAAIFPEITDDNISNCLTSSPIPTTQYLNGQTTAVQKLCESSQLLKNAVADIINYKDDAEITEKALPE